Protein AF-A0AAF3EPR0-F1 (afdb_monomer_lite)

InterPro domains:
  IPR008632 Nematode fatty acid retinoid binding [PF05823] (12-90)

pLDDT: mean 84.21, std 8.66, range [44.44, 92.69]

Radius of gyration: 14.18 Å; chains: 1; bounding box: 31×29×34 Å

Structure (mmCIF, N/CA/C/O backbone):
data_AF-A0AAF3EPR0-F1
#
_entry.id   AF-A0AAF3EPR0-F1
#
loop_
_atom_site.group_PDB
_atom_site.id
_atom_site.type_symbol
_atom_site.label_atom_id
_atom_site.label_alt_id
_atom_site.label_comp_id
_atom_site.label_asym_id
_atom_site.label_entity_id
_atom_site.label_seq_id
_atom_site.pdbx_PDB_ins_code
_atom_site.Cartn_x
_atom_site.Cartn_y
_atom_site.Cartn_z
_atom_site.occupancy
_atom_site.B_iso_or_equiv
_atom_site.auth_seq_id
_atom_site.auth_comp_id
_atom_site.auth_asym_id
_atom_site.auth_atom_id
_atom_site.pdbx_PDB_model_num
ATOM 1 N N . MET A 1 1 ? -13.279 -13.293 2.812 1.00 52.97 1 MET A N 1
ATOM 2 C CA . MET A 1 1 ? -13.520 -12.812 1.437 1.00 52.97 1 MET A CA 1
ATOM 3 C C . MET A 1 1 ? -13.198 -11.334 1.439 1.00 52.97 1 MET A C 1
ATOM 5 O O . MET A 1 1 ? -13.853 -10.596 2.167 1.00 52.97 1 MET A O 1
ATOM 9 N N . THR A 1 2 ? -12.115 -10.934 0.778 1.00 67.12 2 THR A N 1
ATOM 10 C CA . THR A 1 2 ? -11.668 -9.534 0.775 1.00 67.12 2 THR A CA 1
ATOM 11 C C . THR A 1 2 ? -12.367 -8.763 -0.340 1.00 67.12 2 THR A C 1
ATOM 13 O O . THR A 1 2 ? -12.936 -9.346 -1.261 1.00 67.12 2 THR A O 1
ATOM 16 N N . LEU A 1 3 ? -12.323 -7.434 -0.272 1.00 69.94 3 LEU A N 1
ATOM 17 C CA . LEU A 1 3 ? -12.913 -6.557 -1.288 1.00 69.94 3 LEU A CA 1
ATOM 18 C C . LEU A 1 3 ? -12.251 -6.736 -2.668 1.00 69.94 3 LEU A C 1
ATOM 20 O O . LEU A 1 3 ? -12.874 -6.485 -3.691 1.00 69.94 3 LEU A O 1
ATOM 24 N N . ILE A 1 4 ? -11.009 -7.230 -2.709 1.00 79.19 4 ILE A N 1
ATOM 25 C CA . ILE A 1 4 ? -10.341 -7.603 -3.959 1.00 79.19 4 ILE A CA 1
ATOM 26 C C . ILE A 1 4 ? -10.984 -8.841 -4.586 1.00 79.19 4 ILE A C 1
ATOM 28 O O . ILE A 1 4 ? -11.114 -8.898 -5.807 1.00 79.19 4 ILE A O 1
ATOM 32 N N . ASP A 1 5 ? -11.455 -9.799 -3.784 1.00 82.50 5 ASP A N 1
ATOM 33 C CA . ASP A 1 5 ? -12.076 -11.032 -4.279 1.00 82.50 5 ASP A CA 1
ATOM 34 C C . ASP A 1 5 ? -13.437 -10.784 -4.944 1.00 82.50 5 ASP A C 1
ATOM 36 O O . ASP A 1 5 ? -13.875 -11.604 -5.752 1.00 82.50 5 ASP A O 1
ATOM 40 N N . SER A 1 6 ? -14.096 -9.657 -4.662 1.00 85.62 6 SER A N 1
ATOM 41 C CA . SER A 1 6 ? -15.371 -9.286 -5.289 1.00 85.62 6 SER A CA 1
ATOM 42 C C . SER A 1 6 ? -15.218 -8.514 -6.603 1.00 85.62 6 SER A C 1
ATOM 44 O O . SER A 1 6 ? -16.208 -8.323 -7.309 1.00 85.62 6 SER A O 1
ATOM 46 N N . LEU A 1 7 ? -14.001 -8.098 -6.973 1.00 87.62 7 LEU A N 1
ATOM 47 C CA . LEU A 1 7 ? -13.761 -7.382 -8.228 1.00 87.62 7 LEU A CA 1
ATOM 48 C C . LEU A 1 7 ? -13.902 -8.304 -9.459 1.00 87.62 7 LEU A C 1
ATOM 50 O O . LEU A 1 7 ? -13.587 -9.501 -9.376 1.00 87.62 7 LEU A O 1
ATOM 54 N N . PRO A 1 8 ? -14.315 -7.766 -10.625 1.00 91.38 8 PRO A N 1
ATOM 55 C CA . PRO A 1 8 ? -14.295 -8.501 -11.887 1.00 91.38 8 PRO A CA 1
ATOM 56 C C . PRO A 1 8 ? -12.897 -9.036 -12.218 1.00 91.38 8 PRO A C 1
ATOM 58 O O . PRO A 1 8 ? -11.888 -8.402 -11.901 1.00 91.38 8 PRO A O 1
ATOM 61 N N . GLN A 1 9 ? -12.825 -10.190 -12.885 1.00 88.19 9 GLN A N 1
ATOM 62 C CA . GLN A 1 9 ? -11.551 -10.850 -13.202 1.00 88.19 9 GLN A CA 1
ATOM 63 C C . GLN A 1 9 ? -10.617 -9.963 -14.038 1.00 88.19 9 GLN A C 1
ATOM 65 O O . GLN A 1 9 ? -9.418 -9.912 -13.768 1.00 88.19 9 GLN A O 1
ATOM 70 N N . ASP A 1 10 ? -11.179 -9.196 -14.971 1.00 88.38 10 ASP A N 1
ATOM 71 C CA . ASP A 1 10 ? -10.426 -8.265 -15.818 1.00 88.38 10 ASP A CA 1
ATOM 72 C C . ASP A 1 10 ? -9.847 -7.080 -15.034 1.00 88.38 10 ASP A C 1
ATOM 74 O O . ASP A 1 10 ? -8.854 -6.492 -15.443 1.00 88.38 10 ASP A O 1
ATOM 78 N N . VAL A 1 11 ? -10.439 -6.733 -13.887 1.00 87.00 11 VAL A N 1
ATOM 79 C CA . VAL A 1 11 ? -9.905 -5.701 -12.985 1.00 87.00 11 VAL A CA 1
ATOM 80 C C . VAL A 1 11 ? -8.831 -6.302 -12.082 1.00 87.00 11 VAL A C 1
ATOM 82 O O . VAL A 1 11 ? -7.784 -5.691 -11.882 1.00 87.00 11 VAL A O 1
ATOM 85 N N . LYS A 1 12 ? -9.048 -7.522 -11.575 1.00 85.25 12 LYS A N 1
ATOM 86 C CA . LYS A 1 12 ? -8.073 -8.236 -10.735 1.00 85.25 12 LYS A CA 1
ATOM 87 C C . LYS A 1 12 ? -6.740 -8.455 -11.445 1.00 85.25 12 LYS A C 1
ATOM 89 O O . LYS A 1 12 ? -5.702 -8.316 -10.810 1.00 85.25 12 LYS A O 1
ATOM 94 N N . SER A 1 13 ? -6.759 -8.757 -12.744 1.00 87.25 13 SER A N 1
ATOM 95 C CA . SER A 1 13 ? -5.539 -8.984 -13.535 1.00 87.25 13 SER A CA 1
ATOM 96 C C . SER A 1 13 ? -4.654 -7.737 -13.673 1.00 87.25 13 SER A C 1
ATOM 98 O O . SER A 1 13 ? -3.461 -7.862 -13.945 1.00 87.25 13 SER A O 1
ATOM 100 N N . LEU A 1 14 ? -5.215 -6.542 -13.456 1.00 87.31 14 LEU A N 1
ATOM 101 C CA . LEU A 1 14 ? -4.494 -5.268 -13.495 1.00 87.31 14 LEU A CA 1
ATOM 102 C C . LEU A 1 14 ? -3.884 -4.885 -12.140 1.00 87.31 14 LEU A C 1
ATOM 104 O O . LEU A 1 14 ? -3.039 -3.988 -12.076 1.00 87.31 14 LEU A O 1
ATOM 108 N N . ILE A 1 15 ? -4.304 -5.539 -11.055 1.00 86.12 15 ILE A N 1
ATOM 109 C CA . ILE A 1 15 ? -3.808 -5.262 -9.709 1.00 86.12 15 ILE A CA 1
ATOM 110 C C . ILE A 1 15 ? -2.468 -5.988 -9.530 1.00 86.12 15 ILE A C 1
ATOM 112 O O . ILE A 1 15 ? -2.404 -7.204 -9.718 1.00 86.12 15 ILE A O 1
ATOM 116 N N . PRO A 1 16 ? -1.383 -5.283 -9.155 1.00 89.12 16 PRO A N 1
ATOM 117 C CA . PRO A 1 16 ? -0.125 -5.936 -8.813 1.00 89.12 16 PRO A CA 1
ATOM 118 C C . PRO A 1 16 ? -0.333 -6.991 -7.726 1.00 89.12 16 PRO A C 1
ATOM 120 O O . PRO A 1 16 ? -1.066 -6.749 -6.766 1.00 89.12 16 PRO A O 1
ATOM 123 N N . LYS A 1 17 ? 0.344 -8.134 -7.847 1.00 90.00 17 LYS A N 1
ATOM 124 C CA . LYS A 1 17 ? 0.209 -9.253 -6.907 1.00 90.00 17 LYS A CA 1
ATOM 125 C C . LYS A 1 17 ? 0.397 -8.808 -5.452 1.00 90.00 17 LYS A C 1
ATOM 127 O O . LYS A 1 17 ? -0.372 -9.179 -4.584 1.00 90.00 17 LYS A O 1
ATOM 132 N N . GLU A 1 18 ? 1.354 -7.931 -5.215 1.00 89.62 18 GLU A N 1
ATOM 133 C CA . GLU A 1 18 ? 1.762 -7.411 -3.915 1.00 89.62 18 GLU A CA 1
ATOM 134 C C . GLU A 1 18 ? 0.625 -6.618 -3.258 1.00 89.62 18 GLU A C 1
ATOM 136 O O . GLU A 1 18 ? 0.436 -6.687 -2.047 1.00 89.62 18 GLU A O 1
ATOM 141 N N . ASN A 1 19 ? -0.177 -5.906 -4.058 1.00 89.62 19 ASN A N 1
ATOM 142 C CA . ASN A 1 19 ? -1.377 -5.217 -3.588 1.00 89.62 19 ASN A CA 1
ATOM 143 C C . ASN A 1 19 ? -2.498 -6.205 -3.235 1.00 89.62 19 ASN A C 1
ATOM 145 O O . ASN A 1 19 ? -3.217 -5.972 -2.265 1.00 89.62 19 ASN A O 1
ATOM 149 N N . ALA A 1 20 ? -2.645 -7.293 -3.997 1.00 88.94 20 ALA A N 1
ATOM 150 C CA . ALA A 1 20 ? -3.601 -8.352 -3.680 1.00 88.94 20 ALA A CA 1
ATOM 151 C C . ALA A 1 20 ? -3.210 -9.080 -2.385 1.00 88.94 20 ALA A C 1
ATOM 153 O O . ALA A 1 20 ? -4.010 -9.135 -1.452 1.00 88.94 20 ALA A O 1
ATOM 154 N N . ASP A 1 21 ? -1.952 -9.514 -2.292 1.00 91.25 21 ASP A N 1
ATOM 155 C CA . ASP A 1 21 ? -1.377 -10.179 -1.122 1.00 91.25 21 ASP A CA 1
ATOM 156 C C . ASP A 1 21 ? -1.492 -9.294 0.128 1.00 91.25 21 ASP A C 1
ATOM 158 O O . ASP A 1 21 ? -1.869 -9.774 1.198 1.00 91.25 21 ASP A O 1
ATOM 162 N N . PHE A 1 22 ? -1.249 -7.982 -0.002 1.00 91.69 22 PHE A N 1
ATOM 163 C CA . PHE A 1 22 ? -1.473 -7.028 1.083 1.00 91.69 22 PHE A CA 1
ATOM 164 C C . PHE A 1 22 ? -2.921 -7.077 1.578 1.00 91.69 22 PHE A C 1
ATOM 166 O O . PHE A 1 22 ? -3.132 -7.286 2.770 1.00 91.69 22 PHE A O 1
ATOM 173 N N . CYS A 1 23 ? -3.916 -6.960 0.692 1.00 88.94 23 CYS A N 1
ATOM 174 C CA . CYS A 1 23 ? -5.325 -7.017 1.087 1.00 88.94 23 CYS A CA 1
ATOM 175 C C . CYS A 1 23 ? -5.721 -8.363 1.708 1.00 88.94 23 CYS A C 1
ATOM 177 O O . CYS A 1 23 ? -6.542 -8.381 2.622 1.00 88.94 23 CYS A O 1
ATOM 179 N N . HIS A 1 24 ? -5.149 -9.478 1.245 1.00 89.75 24 HIS A N 1
ATOM 180 C CA . HIS A 1 24 ? -5.372 -10.803 1.838 1.00 89.75 24 HIS A CA 1
ATOM 181 C C . HIS A 1 24 ? -4.683 -10.982 3.193 1.00 89.75 24 HIS A C 1
ATOM 183 O O . HIS A 1 24 ? -5.140 -11.789 3.997 1.00 89.75 24 HIS A O 1
ATOM 189 N N . SER A 1 25 ? -3.621 -10.223 3.465 1.00 91.00 25 SER A N 1
ATOM 190 C CA . SER A 1 25 ? -2.883 -10.282 4.730 1.00 91.00 25 SER A CA 1
ATOM 191 C C . SER A 1 25 ? -3.533 -9.501 5.878 1.00 91.00 25 SER A C 1
ATOM 193 O O . SER A 1 25 ? -3.088 -9.633 7.022 1.00 91.00 25 SER A O 1
ATOM 195 N N . LEU A 1 26 ? -4.535 -8.661 5.594 1.00 91.00 26 LEU A N 1
ATOM 196 C CA . LEU A 1 26 ? -5.183 -7.819 6.599 1.00 91.00 26 LEU A CA 1
ATOM 197 C C . LEU A 1 26 ? -6.147 -8.627 7.467 1.00 91.00 26 LEU A C 1
ATOM 199 O O . LEU A 1 26 ? -6.996 -9.366 6.964 1.00 91.00 26 LEU A O 1
ATOM 203 N N . SER A 1 27 ? -6.056 -8.432 8.781 1.00 91.31 27 SER A N 1
ATOM 204 C CA . SER A 1 27 ? -7.120 -8.823 9.701 1.00 91.31 27 SER A CA 1
ATOM 205 C C . SER A 1 27 ? -8.355 -7.931 9.507 1.00 91.31 27 SER A C 1
ATOM 207 O O . SER A 1 27 ? -8.291 -6.875 8.875 1.00 91.31 27 SER A O 1
ATOM 209 N N . ALA A 1 28 ? -9.497 -8.333 10.072 1.00 89.75 28 ALA A N 1
ATOM 210 C CA . ALA A 1 28 ? -10.706 -7.507 10.039 1.00 89.75 28 ALA A CA 1
ATOM 211 C C . ALA A 1 28 ? -10.501 -6.143 10.730 1.00 89.75 28 ALA A C 1
ATOM 213 O O . ALA A 1 28 ? -10.959 -5.125 10.225 1.00 89.75 28 ALA A O 1
ATOM 214 N N . GLU A 1 29 ? -9.767 -6.124 11.844 1.00 90.06 29 GLU A N 1
ATOM 215 C CA . GLU A 1 29 ? -9.418 -4.904 12.584 1.00 90.06 29 GLU A CA 1
ATOM 216 C C . GLU A 1 29 ? -8.494 -3.990 11.767 1.00 90.06 29 GLU A C 1
ATOM 218 O O . GLU A 1 29 ? -8.757 -2.800 11.617 1.00 90.06 29 GLU A O 1
ATOM 223 N N . GLU A 1 30 ? -7.447 -4.551 11.154 1.00 91.00 30 GLU A N 1
ATOM 224 C CA . GLU A 1 30 ? -6.540 -3.792 10.288 1.00 91.00 30 GLU A CA 1
ATOM 225 C C . GLU A 1 30 ? -7.263 -3.241 9.048 1.00 91.00 30 GLU A C 1
ATOM 227 O O . GLU A 1 30 ? -6.957 -2.140 8.593 1.00 91.00 30 GLU A O 1
ATOM 232 N N . ALA A 1 31 ? -8.233 -3.983 8.505 1.00 88.81 31 ALA A N 1
ATOM 233 C CA . ALA A 1 31 ? -9.043 -3.539 7.377 1.00 88.81 31 ALA A CA 1
ATOM 234 C C . ALA A 1 31 ? -9.969 -2.365 7.743 1.00 88.81 31 ALA A C 1
ATOM 236 O O . ALA A 1 31 ? -10.102 -1.439 6.942 1.00 88.81 31 ALA A O 1
ATOM 237 N N . GLU A 1 32 ? -10.570 -2.367 8.938 1.00 90.06 32 GLU A N 1
ATOM 238 C CA . GLU A 1 32 ? -11.347 -1.224 9.441 1.00 90.06 32 GLU A CA 1
ATOM 239 C C . GLU A 1 32 ? -10.443 -0.003 9.674 1.00 90.06 32 GLU A C 1
ATOM 241 O O . GLU A 1 32 ? -10.737 1.077 9.165 1.00 90.06 32 GLU A O 1
ATOM 246 N N . HIS A 1 33 ? -9.274 -0.173 10.305 1.00 90.1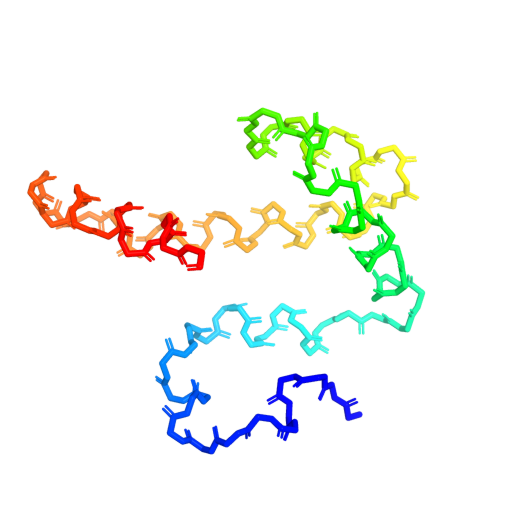2 33 HIS A N 1
ATOM 247 C CA . HIS A 1 33 ? -8.308 0.923 10.451 1.00 90.12 33 HIS A CA 1
ATOM 248 C C . HIS A 1 33 ? -7.857 1.498 9.108 1.00 90.12 33 HIS A C 1
ATOM 250 O O . HIS A 1 33 ? -7.780 2.716 8.950 1.00 90.12 33 HIS A O 1
ATOM 256 N N . LEU A 1 34 ? -7.592 0.642 8.117 1.00 88.06 34 LEU A N 1
ATOM 257 C CA . LEU A 1 34 ? -7.247 1.086 6.771 1.00 88.06 34 LEU A CA 1
ATOM 258 C C . LEU A 1 34 ? -8.397 1.868 6.126 1.00 88.06 34 LEU A C 1
ATOM 260 O O . LEU A 1 34 ? -8.160 2.878 5.467 1.00 88.06 34 LEU A O 1
ATOM 264 N N . LYS A 1 35 ? -9.642 1.425 6.309 1.00 87.69 35 LYS A N 1
ATOM 265 C CA . LYS A 1 35 ? -10.828 2.108 5.787 1.00 87.69 35 LYS A CA 1
ATOM 266 C C . LYS A 1 35 ? -11.003 3.490 6.414 1.00 87.69 35 LYS A C 1
ATOM 268 O O . LYS A 1 35 ? -11.258 4.442 5.678 1.00 87.69 35 LYS A O 1
ATOM 273 N N . ASP A 1 36 ? -10.796 3.621 7.721 1.00 88.75 36 ASP A N 1
ATOM 274 C CA . ASP A 1 36 ? -10.832 4.909 8.422 1.00 88.75 36 ASP A CA 1
ATOM 275 C C . ASP A 1 36 ? -9.715 5.845 7.949 1.00 88.75 36 ASP A C 1
ATOM 277 O O . ASP A 1 36 ? -9.955 7.021 7.657 1.00 88.75 36 ASP A O 1
ATOM 281 N N . LEU A 1 37 ? -8.499 5.311 7.798 1.00 86.31 37 LEU A N 1
ATOM 282 C CA . LEU A 1 37 ? -7.340 6.043 7.290 1.00 86.31 37 LEU A CA 1
ATOM 283 C C . LEU A 1 37 ? -7.600 6.563 5.868 1.00 86.31 37 LEU A C 1
ATOM 285 O O . LEU A 1 37 ? -7.418 7.743 5.574 1.00 86.31 37 LEU A O 1
ATOM 289 N N . LEU A 1 38 ? -8.106 5.701 4.984 1.00 82.75 38 LEU A N 1
ATOM 290 C CA . LEU A 1 38 ? -8.493 6.076 3.625 1.00 82.75 38 LEU A CA 1
ATOM 291 C C . LEU A 1 38 ? -9.713 7.006 3.611 1.00 82.75 38 LEU A C 1
ATOM 293 O O . LEU A 1 38 ? -9.834 7.827 2.707 1.00 82.75 38 LEU A O 1
ATOM 297 N N . GLY A 1 39 ? -10.589 6.970 4.613 1.00 83.19 39 GLY A N 1
ATOM 298 C CA . GLY A 1 39 ? -11.652 7.963 4.796 1.00 83.19 39 GLY A CA 1
ATOM 299 C C . GLY A 1 39 ? -11.100 9.387 4.936 1.00 83.19 39 GLY A C 1
ATOM 300 O O . GLY A 1 39 ? -11.679 10.338 4.406 1.00 83.19 39 GLY A O 1
ATOM 301 N N . LYS A 1 40 ? -9.914 9.520 5.538 1.00 83.62 40 LYS A N 1
ATOM 302 C CA . LYS A 1 40 ? -9.163 10.775 5.669 1.00 83.62 40 LYS A CA 1
ATOM 303 C C . LYS A 1 40 ? -8.277 11.093 4.455 1.00 83.62 40 LYS A C 1
ATOM 305 O O . LYS A 1 40 ? -7.552 12.072 4.489 1.00 83.62 40 LYS A O 1
ATOM 310 N N . HIS A 1 41 ? -8.336 10.356 3.339 1.00 71.44 41 HIS A N 1
ATOM 311 C CA . HIS A 1 41 ? -7.414 10.537 2.195 1.00 71.44 41 HIS A CA 1
ATOM 312 C C . HIS A 1 41 ? -7.289 11.976 1.651 1.00 71.44 41 HIS A C 1
ATOM 314 O O . HIS A 1 41 ? -6.300 12.301 1.000 1.00 71.44 41 HIS A O 1
ATOM 320 N N . LYS A 1 42 ? -8.284 12.843 1.882 1.00 73.31 42 LYS A N 1
ATOM 321 C CA . LYS A 1 42 ? -8.243 14.262 1.490 1.00 73.31 42 LYS A CA 1
ATOM 322 C C . LYS A 1 42 ? -7.354 15.130 2.390 1.00 73.31 42 LYS A C 1
ATOM 324 O O . LYS A 1 42 ? -7.027 16.238 1.982 1.00 73.31 42 LYS A O 1
ATOM 329 N N . THR A 1 43 ? -6.993 14.666 3.588 1.00 76.81 43 THR A N 1
ATOM 330 C CA . THR A 1 43 ? -6.152 15.405 4.545 1.00 76.81 43 THR A CA 1
ATOM 331 C C . THR A 1 43 ? -4.663 15.152 4.346 1.00 76.81 43 THR A C 1
ATOM 333 O O . THR A 1 43 ? -3.851 15.930 4.834 1.00 76.81 43 THR A O 1
ATOM 336 N N . PHE A 1 44 ? -4.285 14.092 3.630 1.00 76.12 44 PHE A N 1
ATOM 337 C CA . PHE A 1 44 ? -2.883 13.763 3.395 1.00 76.12 44 PHE A CA 1
ATOM 338 C C . PHE A 1 44 ? -2.384 14.405 2.098 1.00 76.12 44 PHE A C 1
ATOM 340 O O . PHE A 1 44 ? -2.883 14.121 1.009 1.00 76.12 44 PHE A O 1
ATOM 347 N N . CYS A 1 45 ? -1.372 15.269 2.207 1.00 73.12 45 CYS A N 1
ATOM 348 C CA . CYS A 1 45 ? -0.728 15.911 1.056 1.00 73.12 45 CYS A CA 1
ATOM 349 C C . CYS A 1 45 ? 0.131 14.933 0.237 1.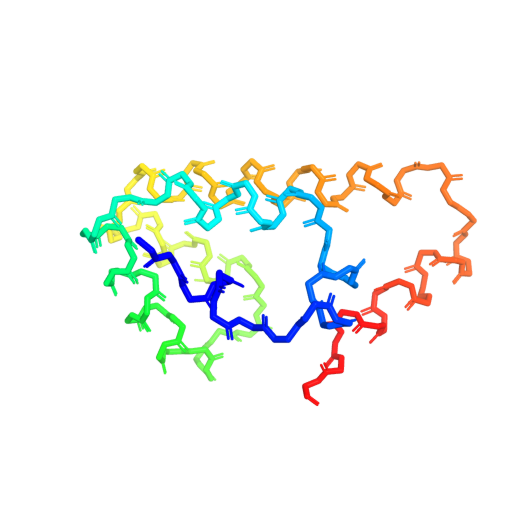00 73.12 45 CYS A C 1
ATOM 351 O O . CYS A 1 45 ? 0.374 15.151 -0.949 1.00 73.12 45 CYS A O 1
ATOM 353 N N . ASN A 1 46 ? 0.621 13.873 0.878 1.00 77.50 46 ASN A N 1
ATOM 354 C CA . ASN A 1 46 ? 1.465 12.844 0.292 1.00 77.50 46 ASN A CA 1
ATOM 355 C C . ASN A 1 46 ? 1.323 11.533 1.084 1.00 77.50 46 ASN A C 1
ATOM 357 O O . ASN A 1 46 ? 0.549 11.440 2.037 1.00 77.50 46 ASN A O 1
ATOM 361 N N . ILE A 1 47 ? 2.071 10.515 0.664 1.00 79.44 47 ILE A N 1
ATOM 362 C CA . ILE A 1 47 ? 2.032 9.199 1.296 1.00 79.44 47 ILE A CA 1
ATOM 363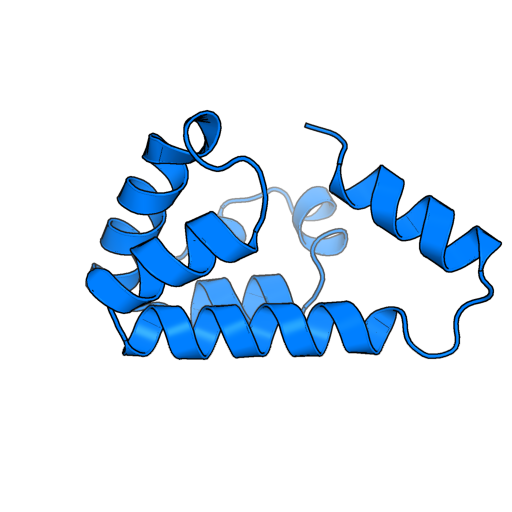 C C . ILE A 1 47 ? 2.698 9.171 2.676 1.00 79.44 47 ILE A C 1
ATOM 365 O O . ILE A 1 47 ? 2.316 8.350 3.500 1.00 79.44 47 ILE A O 1
ATOM 369 N N . ASP A 1 48 ? 3.630 10.085 2.949 1.00 82.81 48 ASP A N 1
ATOM 370 C CA . ASP A 1 48 ? 4.349 10.144 4.225 1.00 82.81 48 ASP A CA 1
ATOM 371 C C . ASP A 1 48 ? 3.397 10.532 5.363 1.00 82.81 48 ASP A C 1
ATOM 373 O O . ASP A 1 48 ? 3.357 9.861 6.389 1.00 82.81 48 ASP A O 1
ATOM 377 N N . GLY A 1 49 ? 2.526 11.523 5.139 1.00 82.69 49 GLY A N 1
ATOM 378 C CA . GLY A 1 49 ? 1.502 11.899 6.123 1.00 82.69 49 GLY A CA 1
ATOM 379 C C . GLY A 1 49 ? 0.477 10.789 6.391 1.00 82.69 49 GLY A C 1
ATOM 380 O O . GLY A 1 49 ? -0.017 10.656 7.508 1.00 82.69 49 GLY A O 1
ATOM 381 N N . LEU A 1 50 ? 0.183 9.956 5.385 1.00 84.12 50 LEU A N 1
ATOM 382 C CA . LEU A 1 50 ? -0.659 8.770 5.565 1.00 84.12 50 LEU A CA 1
ATOM 383 C C . LEU A 1 50 ? 0.064 7.704 6.401 1.00 84.12 50 LEU A C 1
ATOM 385 O O . LEU A 1 50 ? -0.559 7.067 7.248 1.00 84.12 50 LEU A O 1
ATOM 389 N N . MET A 1 51 ? 1.369 7.517 6.183 1.00 87.44 51 MET A N 1
ATOM 390 C CA . MET A 1 51 ? 2.189 6.566 6.938 1.00 87.44 51 MET A CA 1
ATOM 391 C C . MET A 1 51 ? 2.317 6.955 8.412 1.00 87.44 51 MET A C 1
ATOM 393 O O . MET A 1 51 ? 2.184 6.085 9.270 1.00 87.44 51 MET A O 1
ATOM 397 N N . GLU A 1 52 ? 2.493 8.242 8.715 1.00 87.88 52 GLU A N 1
ATOM 398 C CA . GLU A 1 52 ? 2.540 8.741 10.095 1.00 87.88 52 GLU A CA 1
ATOM 399 C C . GLU A 1 52 ? 1.226 8.475 10.852 1.00 87.88 52 GLU A C 1
ATOM 401 O O . GLU A 1 52 ? 1.255 7.917 11.951 1.00 87.88 52 GLU A O 1
ATOM 406 N N . ASP A 1 53 ? 0.066 8.786 10.255 1.00 86.44 53 ASP A N 1
ATOM 407 C CA . ASP A 1 53 ? -1.239 8.499 10.881 1.00 86.44 53 ASP A CA 1
ATOM 408 C C . ASP A 1 53 ? -1.462 6.979 11.005 1.00 86.44 53 ASP A C 1
ATOM 410 O O . ASP A 1 53 ? -1.934 6.488 12.032 1.00 86.44 53 ASP A O 1
ATOM 414 N N . CYS A 1 54 ? -1.030 6.196 10.008 1.00 88.69 54 CYS A N 1
ATOM 415 C CA . CYS A 1 54 ? -1.100 4.736 10.062 1.00 88.69 54 CYS A CA 1
ATOM 416 C C . CYS A 1 54 ? -0.275 4.161 11.222 1.00 88.69 54 CYS A C 1
ATOM 418 O O . CYS A 1 54 ? -0.733 3.238 11.897 1.00 88.69 54 CYS A O 1
ATOM 420 N N . GLN A 1 55 ? 0.925 4.695 11.465 1.00 91.00 55 GLN A N 1
ATOM 421 C CA . GLN A 1 55 ? 1.786 4.273 12.568 1.00 91.00 55 GLN A CA 1
ATOM 422 C C . GLN A 1 55 ? 1.149 4.575 13.930 1.00 91.00 55 GLN A C 1
ATOM 424 O O . GLN A 1 55 ? 1.254 3.752 14.840 1.00 91.00 55 GLN A O 1
ATOM 429 N N . GLY A 1 56 ? 0.478 5.724 14.060 1.00 85.81 56 GLY A N 1
ATOM 430 C CA . GLY A 1 56 ? -0.217 6.124 15.286 1.00 85.81 56 GLY A CA 1
ATOM 431 C C . GLY A 1 56 ? -1.459 5.285 15.602 1.00 85.81 56 GLY A C 1
ATOM 432 O O . GLY A 1 56 ? -1.776 5.091 16.774 1.00 85.81 56 GLY A O 1
ATOM 433 N N . VAL A 1 57 ? -2.143 4.766 14.577 1.00 86.88 57 VAL A N 1
ATOM 434 C CA . VAL A 1 57 ? -3.374 3.971 14.735 1.00 86.88 57 VAL A CA 1
ATOM 435 C C . VAL A 1 57 ? -3.085 2.476 14.873 1.00 86.88 57 VAL A C 1
ATOM 437 O O . VAL A 1 57 ? -3.655 1.820 15.739 1.00 86.88 57 VAL A O 1
ATOM 440 N N . CYS A 1 58 ? -2.213 1.913 14.030 1.00 90.25 58 CYS A N 1
ATOM 441 C CA . CYS A 1 58 ? -1.938 0.477 14.025 1.00 90.25 58 CYS A CA 1
ATOM 442 C C . CYS A 1 58 ? -0.529 0.167 13.493 1.00 90.25 58 CYS A C 1
ATOM 444 O O . CYS A 1 58 ? -0.279 0.146 12.286 1.00 90.25 58 CYS A O 1
ATOM 446 N N . ALA A 1 59 ? 0.396 -0.159 14.401 1.00 90.50 59 ALA A N 1
ATOM 447 C CA . ALA A 1 59 ? 1.787 -0.466 14.057 1.00 90.50 59 ALA A CA 1
ATOM 448 C C . ALA A 1 59 ? 1.937 -1.691 13.128 1.00 90.50 59 ALA A C 1
ATOM 450 O O . ALA A 1 59 ? 2.803 -1.695 12.251 1.00 90.50 59 ALA A O 1
ATOM 451 N N . SER A 1 60 ? 1.083 -2.714 13.286 1.00 91.81 60 SER A N 1
ATOM 452 C CA . SER A 1 60 ? 1.072 -3.901 12.412 1.00 9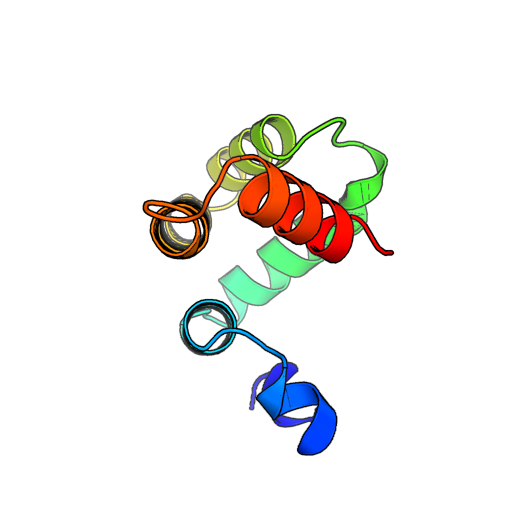1.81 60 SER A CA 1
ATOM 453 C C . SER A 1 60 ? 0.672 -3.535 10.980 1.00 91.81 60 SER A C 1
ATOM 455 O O . SER A 1 60 ? 1.387 -3.863 10.028 1.00 91.81 60 SER A O 1
ATOM 457 N N . LEU A 1 61 ? -0.418 -2.772 10.829 1.00 91.00 61 LEU A N 1
ATOM 458 C CA . LEU A 1 61 ? -0.867 -2.261 9.536 1.00 91.00 61 LEU A CA 1
ATOM 459 C C . LEU A 1 61 ? 0.206 -1.379 8.891 1.00 91.00 61 LEU A C 1
ATOM 461 O O . LEU A 1 61 ? 0.505 -1.560 7.713 1.00 91.00 61 LEU A O 1
ATOM 465 N N . HIS A 1 62 ? 0.831 -0.489 9.667 1.00 91.81 62 HIS A N 1
ATOM 466 C CA . HIS A 1 62 ? 1.922 0.364 9.199 1.00 91.81 62 HIS A CA 1
ATOM 467 C C . HIS A 1 62 ? 3.082 -0.457 8.617 1.00 91.81 62 HIS A C 1
ATOM 469 O O . HIS A 1 62 ? 3.516 -0.190 7.497 1.00 91.81 62 HIS A O 1
ATOM 475 N N . GLY A 1 63 ? 3.532 -1.511 9.308 1.00 92.69 63 GLY A N 1
ATOM 476 C CA . GLY A 1 63 ? 4.587 -2.400 8.805 1.00 92.69 63 GLY A CA 1
ATOM 477 C C . GLY A 1 63 ? 4.217 -3.106 7.492 1.00 92.69 63 GLY A C 1
ATOM 478 O O . GLY A 1 63 ? 5.031 -3.183 6.563 1.00 92.69 63 GLY A O 1
ATOM 479 N N . LYS A 1 64 ? 2.967 -3.573 7.368 1.00 92.56 64 LYS A N 1
ATOM 480 C CA . LYS A 1 64 ? 2.449 -4.165 6.122 1.00 92.56 64 LYS A CA 1
ATOM 481 C C . LYS A 1 64 ? 2.381 -3.136 4.989 1.00 92.56 64 LYS A C 1
ATOM 483 O O . LYS A 1 64 ? 2.779 -3.440 3.864 1.00 92.56 64 LYS A O 1
ATOM 488 N N . PHE A 1 65 ? 1.945 -1.910 5.282 1.00 89.19 65 PHE A N 1
ATOM 489 C CA . PHE A 1 65 ? 1.879 -0.814 4.312 1.00 89.19 65 PHE A CA 1
ATOM 490 C C . PHE A 1 65 ? 3.274 -0.414 3.818 1.00 89.19 65 PHE A C 1
ATOM 492 O O . PHE A 1 65 ? 3.501 -0.276 2.617 1.00 89.19 65 PHE A O 1
ATOM 499 N N . GLN A 1 66 ? 4.245 -0.320 4.727 1.00 91.00 66 GLN A N 1
ATOM 500 C CA . GLN A 1 66 ? 5.638 -0.013 4.406 1.00 91.00 66 GLN A CA 1
ATOM 501 C C . GLN A 1 66 ? 6.254 -1.086 3.493 1.00 91.00 66 GLN A C 1
ATOM 503 O O . GLN A 1 66 ? 6.911 -0.765 2.499 1.00 91.00 66 GLN A O 1
ATOM 508 N N . SER A 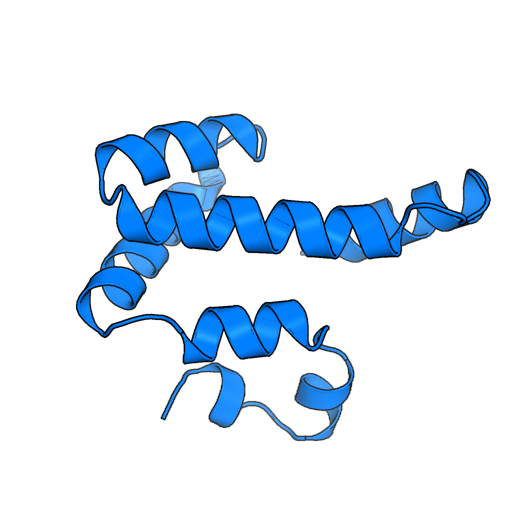1 67 ? 5.966 -2.360 3.779 1.00 91.94 67 SER A N 1
ATOM 509 C CA . SER A 1 67 ? 6.395 -3.501 2.960 1.00 91.94 67 SER A CA 1
ATOM 510 C C . SER A 1 67 ? 5.793 -3.453 1.552 1.00 91.94 67 SER A C 1
ATOM 512 O O . SER A 1 67 ? 6.509 -3.633 0.564 1.00 91.94 67 SER A O 1
ATOM 514 N N . LEU A 1 68 ? 4.497 -3.134 1.445 1.00 91.31 68 LEU A N 1
ATOM 515 C CA . LEU A 1 68 ? 3.809 -2.953 0.165 1.00 91.31 68 LEU A CA 1
ATOM 516 C C . LEU A 1 68 ? 4.448 -1.834 -0.670 1.00 91.31 68 LEU A C 1
ATOM 518 O O . LEU A 1 68 ? 4.686 -2.015 -1.866 1.00 91.31 68 LEU A O 1
ATOM 522 N N . LEU A 1 69 ? 4.740 -0.680 -0.063 1.00 88.00 69 LEU A N 1
ATOM 523 C CA . LEU A 1 69 ? 5.369 0.448 -0.755 1.00 88.00 69 LEU A CA 1
ATOM 524 C C . LEU A 1 69 ? 6.787 0.125 -1.224 1.00 88.00 69 LEU A C 1
ATOM 526 O O . LEU A 1 69 ? 7.156 0.493 -2.344 1.00 88.00 69 LEU A O 1
ATOM 530 N N . GLY A 1 70 ? 7.550 -0.607 -0.411 1.00 89.50 70 GLY A N 1
ATOM 531 C CA . GLY A 1 70 ? 8.863 -1.126 -0.784 1.00 89.50 70 GLY A CA 1
ATOM 532 C C . GLY A 1 70 ? 8.789 -2.043 -2.005 1.00 89.50 70 GLY A C 1
ATOM 533 O O . GLY A 1 70 ? 9.464 -1.787 -3.004 1.00 89.50 70 GLY A O 1
ATOM 534 N N . ALA A 1 71 ? 7.908 -3.047 -1.979 1.00 88.69 71 ALA A N 1
ATOM 535 C CA . ALA A 1 71 ? 7.730 -3.990 -3.086 1.00 88.69 71 ALA A CA 1
ATOM 536 C C . ALA A 1 71 ? 7.290 -3.276 -4.376 1.00 88.69 71 ALA A C 1
ATOM 538 O O . ALA A 1 71 ? 7.844 -3.483 -5.457 1.00 88.69 71 ALA A O 1
ATOM 539 N N . ASN A 1 72 ? 6.353 -2.337 -4.252 1.00 86.38 72 ASN A N 1
ATOM 540 C CA . ASN A 1 72 ? 5.890 -1.518 -5.363 1.00 86.38 72 ASN A CA 1
ATOM 541 C C . ASN A 1 72 ? 6.963 -0.583 -5.927 1.00 86.38 72 ASN A C 1
ATOM 543 O O . ASN A 1 72 ? 6.916 -0.261 -7.116 1.00 86.38 72 ASN A O 1
ATOM 547 N N . SER A 1 73 ? 7.897 -0.115 -5.104 1.00 84.50 73 SER A N 1
ATOM 548 C CA . SER A 1 73 ? 9.020 0.716 -5.549 1.00 84.50 73 SER A CA 1
ATOM 549 C C . SER A 1 73 ? 10.106 -0.126 -6.215 1.00 84.50 73 SER A C 1
ATOM 551 O O . SER A 1 73 ? 10.656 0.293 -7.231 1.00 84.50 73 SER A O 1
ATOM 553 N N . ALA A 1 74 ? 10.349 -1.344 -5.722 1.00 86.56 74 ALA A N 1
ATOM 554 C CA . ALA A 1 74 ? 11.262 -2.302 -6.342 1.00 86.56 74 ALA A CA 1
ATOM 555 C C . ALA A 1 74 ? 10.811 -2.712 -7.755 1.00 86.56 74 ALA A C 1
ATOM 557 O O . ALA A 1 74 ? 11.636 -2.890 -8.637 1.00 86.56 74 ALA A O 1
ATOM 558 N N . ARG A 1 75 ? 9.503 -2.753 -8.041 1.00 79.12 75 ARG A N 1
ATOM 559 C CA . ARG A 1 75 ? 9.013 -2.958 -9.422 1.00 79.12 75 ARG A CA 1
ATOM 560 C C . ARG A 1 75 ? 9.410 -1.843 -10.396 1.00 79.12 75 ARG A C 1
ATOM 562 O O . ARG A 1 75 ? 9.318 -2.027 -11.605 1.00 79.12 75 ARG A O 1
ATOM 569 N N . LEU A 1 76 ? 9.800 -0.680 -9.878 1.00 80.31 76 LEU A N 1
ATOM 570 C CA . LEU A 1 76 ? 10.255 0.459 -10.671 1.00 80.31 76 LEU A CA 1
ATOM 571 C C . LEU A 1 76 ? 11.786 0.549 -10.735 1.00 80.31 76 LEU A C 1
ATOM 573 O O . LEU A 1 76 ? 12.309 1.335 -11.532 1.00 80.31 76 LEU A O 1
ATOM 577 N N . SER A 1 77 ? 12.517 -0.220 -9.916 1.00 76.31 77 SER A N 1
ATOM 578 C CA . SER A 1 77 ? 13.974 -0.265 -9.997 1.00 76.31 77 SER A CA 1
ATOM 579 C C . SER A 1 77 ? 14.377 -1.053 -11.247 1.00 76.31 77 SER A C 1
ATOM 581 O O . SER A 1 77 ? 13.925 -2.167 -11.485 1.00 76.31 77 SER A O 1
ATOM 583 N N . GLY A 1 78 ? 15.173 -0.426 -12.114 1.00 78.19 78 GLY A N 1
ATOM 584 C CA . GLY A 1 78 ? 15.568 -0.987 -13.413 1.00 78.19 78 GLY A CA 1
ATOM 585 C C . GLY A 1 78 ? 14.766 -0.482 -14.618 1.00 78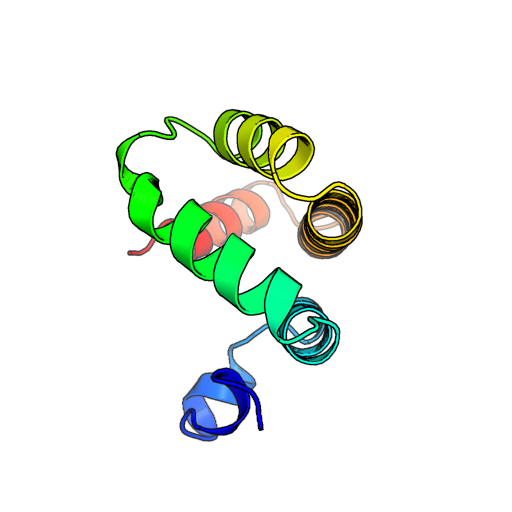.19 78 GLY A C 1
ATOM 586 O O . GLY A 1 78 ? 15.161 -0.744 -15.749 1.00 78.19 78 GLY A O 1
ATOM 587 N N . LEU A 1 79 ? 13.694 0.289 -14.409 1.00 85.88 79 LEU A N 1
ATOM 588 C CA . LEU A 1 79 ? 13.021 0.999 -15.501 1.00 85.88 79 LEU A CA 1
ATOM 589 C C . LEU A 1 79 ? 13.816 2.241 -15.938 1.00 85.88 79 LEU A C 1
ATOM 591 O O . LEU A 1 79 ? 14.524 2.849 -15.126 1.00 85.88 79 LEU A O 1
ATOM 595 N N . SER A 1 80 ? 13.656 2.648 -17.203 1.00 87.00 80 SER A N 1
ATOM 596 C CA . SER A 1 80 ? 14.133 3.959 -17.664 1.00 87.00 80 SER A CA 1
ATOM 597 C C . SER A 1 80 ? 13.399 5.081 -16.929 1.00 87.00 80 SER A C 1
ATOM 599 O O . SER A 1 80 ? 12.322 4.871 -16.359 1.00 87.00 80 SER A O 1
ATOM 601 N N . ASP A 1 81 ? 13.959 6.285 -16.929 1.00 89.19 81 ASP A N 1
ATOM 602 C CA . ASP A 1 81 ? 13.344 7.405 -16.218 1.00 89.19 81 ASP A CA 1
ATOM 603 C C . ASP A 1 81 ? 12.011 7.830 -16.852 1.00 89.19 81 ASP A C 1
ATOM 605 O O . ASP A 1 81 ? 11.077 8.174 -16.122 1.00 89.19 81 ASP A O 1
ATOM 609 N N . GLU A 1 82 ? 11.851 7.673 -18.170 1.00 88.88 82 GLU A N 1
ATOM 610 C CA . GLU A 1 82 ? 10.562 7.847 -18.851 1.00 88.88 82 GLU A CA 1
ATOM 611 C C . GLU A 1 82 ? 9.534 6.810 -18.381 1.00 88.88 82 GLU A C 1
ATOM 613 O O . GLU A 1 82 ? 8.394 7.157 -18.062 1.00 88.88 82 GLU A O 1
ATOM 618 N N . ALA A 1 83 ? 9.933 5.538 -18.272 1.00 86.44 83 ALA A N 1
ATOM 619 C CA . ALA A 1 83 ? 9.056 4.464 -17.812 1.00 86.44 83 ALA A CA 1
ATOM 620 C C . ALA A 1 83 ? 8.677 4.619 -16.327 1.00 86.44 83 ALA A C 1
ATOM 622 O O . ALA A 1 83 ? 7.521 4.395 -15.954 1.00 86.44 83 ALA A O 1
ATOM 623 N N . LYS A 1 84 ? 9.604 5.080 -15.475 1.00 83.31 84 LYS A N 1
ATOM 624 C CA . LYS A 1 84 ? 9.298 5.467 -14.085 1.00 83.31 84 LYS A CA 1
ATOM 625 C C . LYS A 1 84 ? 8.327 6.645 -14.035 1.00 83.31 84 LYS A C 1
ATOM 627 O O . LYS A 1 84 ? 7.434 6.652 -13.189 1.00 83.31 84 LYS A O 1
ATOM 632 N N . GLY A 1 85 ? 8.495 7.631 -14.919 1.00 83.38 85 GLY A N 1
ATOM 633 C CA . GLY A 1 85 ? 7.587 8.768 -15.063 1.00 83.38 85 GLY A CA 1
ATOM 634 C C . GLY A 1 85 ? 6.168 8.313 -15.398 1.00 83.38 85 GLY A C 1
ATOM 635 O O . GLY A 1 85 ? 5.230 8.633 -14.670 1.00 83.38 85 GLY A O 1
ATOM 636 N N . PHE A 1 86 ? 6.023 7.470 -16.420 1.00 83.50 86 PHE A N 1
ATOM 637 C CA . PHE A 1 86 ? 4.734 6.896 -16.803 1.00 83.50 86 PHE A CA 1
ATOM 638 C C . PHE A 1 86 ? 4.089 6.088 -15.667 1.00 83.50 86 PHE A C 1
ATOM 640 O O . PHE A 1 86 ? 2.913 6.277 -15.361 1.00 83.50 86 PHE A O 1
ATOM 647 N N . ALA A 1 87 ? 4.856 5.234 -14.981 1.00 80.81 87 ALA A N 1
ATOM 648 C CA . ALA A 1 87 ? 4.343 4.437 -13.867 1.00 80.81 87 ALA A CA 1
ATOM 649 C C . ALA A 1 87 ? 3.831 5.300 -12.698 1.00 80.81 87 ALA A C 1
ATOM 651 O O . ALA A 1 87 ? 2.826 4.959 -12.068 1.00 80.81 87 ALA A O 1
ATOM 652 N N . LYS A 1 88 ? 4.489 6.434 -12.416 1.00 77.62 88 LYS A N 1
ATOM 653 C CA . LYS A 1 88 ? 4.019 7.407 -11.417 1.00 77.62 88 LYS A CA 1
ATOM 654 C C . LYS A 1 88 ? 2.704 8.062 -11.842 1.00 77.62 88 LYS A C 1
ATOM 656 O O . LYS A 1 88 ? 1.827 8.217 -11.000 1.00 77.62 88 LYS A O 1
ATOM 661 N N . GLU A 1 89 ? 2.537 8.400 -13.119 1.00 79.06 89 GLU A N 1
ATOM 662 C CA . GLU A 1 89 ? 1.294 8.994 -13.630 1.00 79.06 89 GLU A CA 1
ATOM 663 C C . GLU A 1 89 ? 0.121 8.005 -13.627 1.00 79.06 89 GLU A C 1
ATOM 665 O O . GLU A 1 89 ? -0.978 8.361 -13.205 1.00 79.06 89 GLU A O 1
ATOM 670 N N . VAL A 1 90 ? 0.349 6.737 -13.990 1.00 76.88 90 VAL A N 1
ATOM 671 C CA . VAL A 1 90 ? -0.679 5.683 -13.885 1.00 76.88 90 VAL A CA 1
ATOM 672 C C . VAL A 1 90 ? -1.160 5.519 -12.439 1.00 76.88 90 VAL A C 1
ATOM 674 O O . VAL A 1 90 ? -2.357 5.375 -12.216 1.00 76.88 90 VAL A O 1
ATOM 677 N N . ARG A 1 91 ? -0.262 5.621 -11.447 1.00 66.44 91 ARG A N 1
ATOM 678 C CA . ARG A 1 91 ? -0.631 5.580 -10.018 1.00 66.44 91 ARG A CA 1
ATOM 679 C C . ARG A 1 91 ? -1.426 6.795 -9.536 1.00 66.44 91 ARG A C 1
ATOM 681 O O . ARG A 1 91 ? -2.121 6.684 -8.533 1.00 66.44 91 ARG A O 1
ATOM 688 N N . LYS A 1 92 ? -1.298 7.951 -10.195 1.00 66.06 92 LYS A N 1
ATOM 689 C CA . LYS A 1 92 ? -1.996 9.190 -9.811 1.00 66.06 92 LYS A CA 1
ATOM 690 C C . LYS A 1 92 ? -3.409 9.296 -10.378 1.00 66.06 92 LYS A C 1
ATOM 692 O O . LYS A 1 92 ? -4.158 10.157 -9.915 1.00 66.06 92 LYS A O 1
ATOM 697 N N . LYS A 1 93 ? -3.774 8.486 -11.379 1.00 55.47 93 LYS A N 1
ATOM 698 C CA . LYS A 1 93 ? -5.123 8.515 -11.957 1.00 55.47 93 LYS A CA 1
ATOM 699 C C . LYS A 1 93 ? -6.141 8.043 -10.912 1.00 55.47 93 LYS A C 1
ATOM 701 O O . LYS A 1 93 ? -6.210 6.858 -10.605 1.00 55.47 93 LYS A O 1
ATOM 706 N N . LYS A 1 94 ? -6.852 9.024 -10.350 1.00 44.44 94 LYS A N 1
ATOM 707 C CA . LYS A 1 94 ? -8.047 8.875 -9.513 1.00 44.44 94 LYS A CA 1
ATOM 708 C C . LYS A 1 94 ? -9.244 8.437 -10.344 1.00 44.44 94 LYS A C 1
ATOM 710 O O . LYS A 1 94 ? -9.339 8.910 -11.499 1.00 44.44 94 LYS A O 1
#

Organism: NCBI:txid2138241

Foldseek 3Di:
DFPLVPDDPVVNVVDPPLNVVLRVPDDPVLVVVVVVLVVCVVVDPDVVVSLVVCCVPPVVNSVSVVVSVVVVVVVCPPDDPVVVVVVVVVVPDD

Secondary structure (DSSP, 8-state):
--TTTTS-HHHHTTS-HHHHHHHHH--HHHHHHHHHHHHTTTT-SSHHHHHHHHHHH-HHHHHHHHHHHHHHHHTTTTS-HHHHHHHHHHHH--

Sequence (94 aa):
MTLIDSLPQDVKSLIPKENADFCHSLSAEEAEHLKDLLGKHKTFCNIDGLMEDCQGVCASLHGKFQSLLGANSARLSGLSDEAKGFAKEVRKKK